Protein AF-A0A9D6E913-F1 (afdb_monomer_lite)

Radius of gyration: 15.88 Å; chains: 1; bounding box: 34×26×46 Å

Sequence (89 aa):
MAPGARVRPVLLLAISLAGLRDGHLGIWAALGQVWPEAAEQRCWNHRIVNVLAQVPKKVQAEARALLKQIPYAPTQAEAERRRDAFAKR

Foldseek 3Di:
DDDDPPQPQQPPPPPPQEDEDQPPPVVVVVSCVVRVPYHYDYDLVVVLVVVLVVDDPVCNVVSSVLSVVLRSDSDVVRSVVSVVVSVVD

Structure (mmCIF, N/CA/C/O backbone):
data_AF-A0A9D6E913-F1
#
_entry.id   AF-A0A9D6E913-F1
#
loop_
_atom_site.group_PDB
_atom_site.id
_atom_site.type_symbol
_atom_site.label_atom_id
_atom_site.label_alt_id
_atom_site.label_comp_id
_atom_site.label_asym_id
_atom_site.label_entity_id
_atom_site.label_seq_id
_atom_site.pdbx_PDB_ins_code
_atom_site.Cartn_x
_atom_site.Cartn_y
_atom_site.Cartn_z
_atom_site.occupancy
_atom_site.B_iso_or_equiv
_atom_site.auth_seq_id
_atom_site.auth_comp_id
_atom_site.auth_asym_id
_atom_site.auth_atom_id
_atom_site.pdbx_PDB_model_num
ATOM 1 N N . MET A 1 1 ? 17.427 -15.426 21.954 1.00 36.72 1 MET A N 1
ATOM 2 C CA . MET A 1 1 ? 17.804 -14.110 21.395 1.00 36.72 1 MET A CA 1
ATOM 3 C C . MET A 1 1 ? 18.560 -14.360 20.090 1.00 36.72 1 MET A C 1
ATOM 5 O O . MET A 1 1 ? 19.756 -14.602 20.135 1.00 36.72 1 MET A O 1
ATOM 9 N N . ALA A 1 2 ? 17.865 -14.458 18.951 1.00 37.66 2 ALA A N 1
ATOM 10 C CA . ALA A 1 2 ? 18.514 -14.729 17.662 1.00 37.66 2 ALA A CA 1
ATOM 11 C C . ALA A 1 2 ? 19.016 -13.411 17.035 1.00 37.66 2 ALA A C 1
ATOM 13 O O . ALA A 1 2 ? 18.286 -12.416 17.077 1.00 37.66 2 ALA A O 1
ATOM 14 N N . PRO A 1 3 ? 20.243 -13.371 16.489 1.00 45.19 3 PRO A N 1
ATOM 15 C CA . PRO A 1 3 ? 20.870 -12.145 16.023 1.00 45.19 3 PRO A CA 1
ATOM 16 C C . PRO A 1 3 ? 20.257 -11.682 14.696 1.00 45.19 3 PRO A C 1
ATOM 18 O O . PRO A 1 3 ? 20.168 -12.443 13.738 1.00 45.19 3 PRO A O 1
ATOM 21 N N . GLY A 1 4 ? 19.866 -10.407 14.646 1.00 46.84 4 GLY A N 1
ATOM 22 C CA . GLY A 1 4 ? 19.918 -9.576 13.442 1.00 46.84 4 GLY A CA 1
ATOM 23 C C . GLY A 1 4 ? 19.331 -10.164 12.159 1.00 46.84 4 GLY A C 1
ATOM 24 O O . GLY A 1 4 ? 20.022 -10.205 11.142 1.00 46.84 4 GLY A O 1
ATOM 25 N N . ALA A 1 5 ? 18.049 -10.540 12.158 1.00 42.22 5 ALA A N 1
ATOM 26 C CA . ALA A 1 5 ? 17.310 -10.700 10.910 1.00 42.22 5 ALA A CA 1
ATOM 27 C C . ALA A 1 5 ? 17.183 -9.318 10.253 1.00 42.22 5 ALA A C 1
ATOM 29 O O . ALA A 1 5 ? 16.259 -8.551 10.525 1.00 42.22 5 ALA A O 1
ATOM 30 N N . ARG A 1 6 ? 18.166 -8.969 9.418 1.00 49.69 6 ARG A N 1
ATOM 31 C CA . ARG A 1 6 ? 18.105 -7.821 8.519 1.00 49.69 6 ARG A CA 1
ATOM 32 C C . ARG A 1 6 ? 16.933 -8.099 7.581 1.00 49.69 6 ARG A C 1
ATOM 34 O O . ARG A 1 6 ? 17.087 -8.813 6.595 1.00 49.69 6 ARG A O 1
ATOM 41 N N . VAL A 1 7 ? 15.750 -7.603 7.943 1.00 46.28 7 VAL A N 1
ATOM 42 C CA . VAL A 1 7 ? 14.555 -7.613 7.100 1.00 46.28 7 VAL A CA 1
ATOM 43 C C . VAL A 1 7 ? 14.915 -6.871 5.822 1.00 46.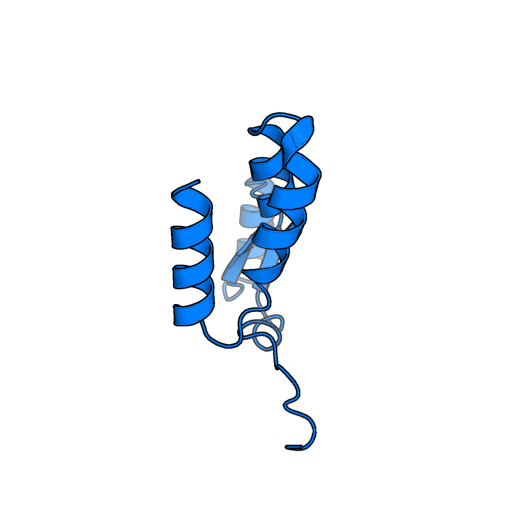28 7 VAL A C 1
ATOM 45 O O . VAL A 1 7 ? 14.878 -5.648 5.762 1.00 46.28 7 VAL A O 1
ATOM 48 N N . ARG A 1 8 ? 15.369 -7.603 4.803 1.00 42.91 8 ARG A N 1
ATOM 49 C CA . ARG A 1 8 ? 15.443 -7.069 3.449 1.00 42.91 8 ARG A CA 1
ATOM 50 C C . ARG A 1 8 ? 13.980 -6.892 3.060 1.00 42.91 8 ARG A C 1
ATOM 52 O O . ARG A 1 8 ? 13.275 -7.900 3.011 1.00 42.91 8 ARG A O 1
ATOM 59 N N . PRO A 1 9 ? 13.490 -5.657 2.865 1.00 43.88 9 PRO A N 1
ATOM 60 C CA . PRO A 1 9 ? 12.156 -5.475 2.325 1.00 43.88 9 PRO A CA 1
ATOM 61 C C . PRO A 1 9 ? 12.112 -6.294 1.041 1.00 43.88 9 PRO A C 1
ATOM 63 O O . PRO A 1 9 ? 13.044 -6.200 0.236 1.00 43.88 9 PRO A O 1
ATOM 66 N N . VAL A 1 10 ? 11.066 -7.100 0.866 1.00 45.62 10 VAL A N 1
ATOM 67 C CA . VAL A 1 10 ? 10.860 -7.993 -0.294 1.00 45.62 10 VAL A CA 1
ATOM 68 C C . VAL A 1 10 ? 11.069 -7.288 -1.632 1.00 45.62 10 VAL A C 1
ATOM 70 O O . VAL A 1 10 ? 11.315 -7.933 -2.642 1.00 45.62 10 VAL A O 1
ATOM 73 N N . LEU A 1 11 ? 11.030 -5.958 -1.635 1.00 45.06 11 LEU A N 1
ATOM 74 C CA . LEU A 1 11 ? 11.075 -5.131 -2.820 1.00 45.06 11 LEU A CA 1
ATOM 75 C C . LEU A 1 11 ? 12.129 -4.011 -2.785 1.00 45.06 11 LEU A C 1
ATOM 77 O O . LEU A 1 11 ? 11.985 -3.039 -3.514 1.00 45.06 11 LEU A O 1
ATOM 81 N N . LEU A 1 12 ? 13.189 -4.095 -1.969 1.00 38.94 12 LEU A N 1
ATOM 82 C CA . LEU A 1 12 ? 14.278 -3.099 -2.057 1.00 38.94 12 LEU A CA 1
ATOM 83 C C . LEU A 1 12 ? 15.316 -3.425 -3.153 1.00 38.94 12 LEU A C 1
ATOM 85 O O . LEU A 1 12 ? 16.182 -2.606 -3.434 1.00 38.94 12 LEU A O 1
ATOM 89 N N . LEU A 1 13 ? 15.238 -4.607 -3.775 1.00 36.88 13 LEU A N 1
ATOM 90 C CA . LEU A 1 13 ? 16.221 -5.099 -4.756 1.00 36.88 13 LEU A CA 1
ATOM 91 C C . LEU A 1 13 ? 15.823 -4.914 -6.231 1.00 36.88 13 LEU A C 1
ATOM 93 O O . LEU A 1 13 ? 16.626 -5.225 -7.101 1.00 36.88 13 LEU A O 1
ATOM 97 N N . ALA A 1 14 ? 14.636 -4.379 -6.529 1.00 41.50 14 ALA A N 1
ATOM 98 C CA . ALA A 1 14 ? 14.136 -4.216 -7.902 1.00 41.50 14 ALA A CA 1
ATOM 99 C C . ALA A 1 14 ? 14.038 -2.743 -8.351 1.00 41.50 14 ALA A C 1
ATOM 101 O O . ALA A 1 14 ? 13.238 -2.402 -9.216 1.00 41.50 14 ALA A O 1
ATOM 102 N N . ILE A 1 15 ? 14.823 -1.845 -7.747 1.00 49.47 15 ILE A N 1
ATOM 103 C CA . ILE A 1 15 ? 14.817 -0.408 -8.088 1.00 49.47 15 ILE A CA 1
ATOM 104 C C . ILE A 1 15 ? 15.665 -0.119 -9.337 1.00 49.47 15 ILE A C 1
ATOM 106 O O . ILE A 1 15 ? 15.482 0.914 -9.969 1.00 49.47 15 ILE A O 1
ATOM 110 N N . SER A 1 16 ? 16.543 -1.036 -9.754 1.00 45.56 16 SER A N 1
ATOM 111 C CA . SER A 1 16 ? 17.519 -0.760 -10.816 1.00 45.56 16 SER A CA 1
ATOM 112 C C . SER A 1 16 ? 16.910 -0.442 -12.188 1.00 45.56 16 SER A C 1
ATOM 114 O O . SER A 1 16 ? 17.609 0.153 -12.997 1.00 45.56 16 SER A O 1
ATOM 116 N N . LEU A 1 17 ? 15.635 -0.779 -12.443 1.00 50.50 17 LEU A N 1
ATOM 117 C CA . LEU A 1 17 ? 14.927 -0.441 -13.691 1.00 50.50 17 LEU A CA 1
ATOM 118 C C . LEU A 1 17 ? 13.449 -0.041 -13.495 1.00 50.50 17 LEU A C 1
ATOM 120 O O . LEU A 1 17 ? 12.744 0.166 -14.471 1.00 50.50 17 LEU A O 1
ATOM 124 N N . ALA A 1 18 ? 12.928 0.072 -12.271 1.00 53.94 18 ALA A N 1
ATOM 125 C CA . ALA A 1 18 ? 11.513 0.395 -12.068 1.00 53.94 18 ALA A CA 1
ATOM 126 C C . ALA A 1 18 ? 11.284 1.903 -11.885 1.00 53.94 18 ALA A C 1
ATOM 128 O O . ALA A 1 18 ? 11.810 2.512 -10.951 1.00 53.94 18 ALA A O 1
ATOM 129 N N . GLY A 1 19 ? 10.443 2.509 -12.728 1.00 57.47 19 GLY A N 1
ATOM 130 C CA . GLY A 1 19 ? 9.985 3.883 -12.514 1.00 57.47 19 GLY A CA 1
ATOM 131 C C . GLY A 1 19 ? 9.001 3.946 -11.342 1.00 57.47 19 GLY A C 1
ATOM 132 O O . GLY A 1 19 ? 8.099 3.122 -11.268 1.00 57.47 19 GLY A O 1
ATOM 133 N N . LEU A 1 20 ? 9.141 4.913 -10.427 1.00 61.12 20 LEU A N 1
ATOM 134 C CA . LEU A 1 20 ? 8.228 5.125 -9.288 1.00 61.12 20 LEU A CA 1
ATOM 135 C C . LEU A 1 20 ? 7.343 6.350 -9.531 1.00 61.12 20 LEU A C 1
ATOM 137 O O . LEU A 1 20 ? 7.812 7.477 -9.366 1.00 61.12 20 LEU A O 1
ATOM 141 N N . ARG A 1 21 ? 6.069 6.170 -9.910 1.00 62.25 21 ARG A N 1
ATOM 142 C CA . ARG A 1 21 ? 5.155 7.301 -10.201 1.00 62.25 21 ARG A CA 1
ATOM 143 C C . ARG A 1 21 ? 3.725 7.040 -9.734 1.00 62.25 21 ARG A C 1
ATOM 145 O O . ARG A 1 21 ? 3.308 5.896 -9.597 1.00 62.25 21 ARG A O 1
ATOM 152 N N . ASP A 1 22 ? 2.954 8.101 -9.511 1.00 65.50 22 ASP A N 1
ATOM 153 C CA . ASP A 1 22 ? 1.567 8.016 -9.020 1.00 65.50 22 ASP A CA 1
ATOM 154 C C . ASP A 1 22 ? 0.521 7.893 -10.151 1.00 65.50 22 ASP A C 1
ATOM 156 O O . ASP A 1 22 ? -0.569 8.447 -10.084 1.00 65.50 22 ASP A O 1
ATOM 160 N N . GLY A 1 23 ? 0.858 7.194 -11.244 1.00 65.06 23 GLY A N 1
ATOM 161 C CA . GLY A 1 23 ? -0.098 6.915 -12.329 1.00 65.06 23 GLY A CA 1
ATOM 162 C C . GLY A 1 23 ? -0.269 8.013 -13.389 1.00 65.06 23 GLY A C 1
ATOM 163 O O . GLY A 1 23 ? -1.211 7.951 -14.173 1.00 65.06 23 GLY A O 1
ATOM 164 N N . HIS A 1 24 ? 0.618 9.010 -13.455 1.00 75.88 24 HIS A N 1
ATOM 165 C CA . HIS A 1 24 ? 0.534 10.057 -14.479 1.00 75.88 24 HIS A CA 1
ATOM 166 C C . HIS A 1 24 ? 0.894 9.517 -15.877 1.00 75.88 24 HIS A C 1
ATOM 168 O O . HIS A 1 24 ? 2.074 9.339 -16.193 1.00 75.88 24 HIS A O 1
ATOM 174 N N . LEU A 1 25 ? -0.130 9.294 -16.711 1.00 77.88 25 LEU A N 1
ATOM 175 C CA . LEU A 1 25 ? -0.042 8.657 -18.035 1.00 77.88 25 LEU A CA 1
ATOM 176 C C . LEU A 1 25 ? 1.031 9.260 -18.945 1.00 77.88 25 LEU A C 1
ATOM 178 O O . LEU A 1 25 ? 1.813 8.520 -19.535 1.00 77.88 25 LEU A O 1
ATOM 182 N N . GLY A 1 26 ? 1.117 10.593 -19.014 1.00 83.19 26 GLY A N 1
ATOM 183 C CA . GLY A 1 26 ? 2.092 11.273 -19.872 1.00 83.19 26 GLY A CA 1
ATOM 184 C C . GLY A 1 26 ? 3.538 10.939 -19.515 1.00 83.19 26 GLY A C 1
ATOM 185 O O . GLY A 1 26 ? 4.397 10.880 -20.389 1.00 83.19 26 GLY A O 1
ATOM 186 N N . ILE A 1 27 ? 3.810 10.641 -18.242 1.00 78.44 27 ILE A N 1
ATOM 187 C CA . ILE A 1 27 ? 5.170 10.317 -17.832 1.00 78.44 27 ILE A CA 1
ATOM 188 C C . ILE A 1 27 ? 5.445 8.821 -17.970 1.00 78.44 27 ILE A C 1
ATOM 190 O O . ILE A 1 27 ? 6.578 8.456 -18.250 1.00 78.44 27 ILE A O 1
ATOM 194 N N . TRP A 1 28 ? 4.436 7.954 -17.869 1.00 82.06 28 TRP A N 1
ATOM 195 C CA . TRP A 1 28 ? 4.602 6.554 -18.272 1.00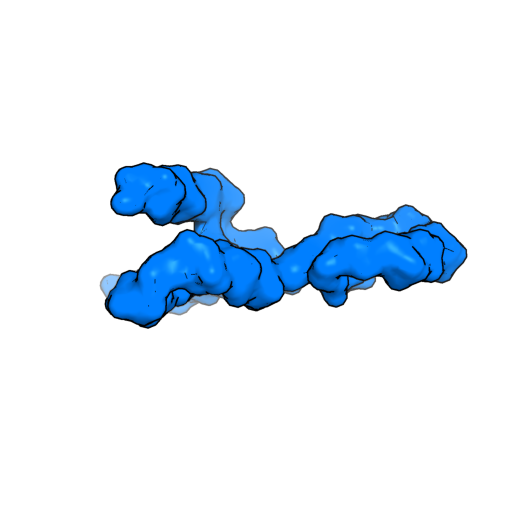 82.06 28 TRP A CA 1
ATOM 196 C C . TRP A 1 28 ? 4.883 6.418 -19.767 1.00 82.06 28 TRP A C 1
ATOM 198 O O . TRP A 1 28 ? 5.784 5.674 -20.142 1.00 82.06 28 TRP A O 1
ATOM 208 N N . ALA A 1 29 ? 4.192 7.198 -20.602 1.00 83.88 29 ALA A N 1
ATOM 209 C CA . ALA A 1 29 ? 4.461 7.254 -22.036 1.00 83.88 29 ALA A CA 1
ATOM 210 C C . ALA A 1 29 ? 5.900 7.712 -22.326 1.00 83.88 29 ALA A C 1
ATOM 212 O O . ALA A 1 29 ? 6.609 7.055 -23.083 1.00 83.88 29 ALA A O 1
ATOM 213 N N . ALA A 1 30 ? 6.362 8.784 -21.673 1.00 85.38 30 ALA A N 1
ATOM 214 C CA . ALA A 1 30 ? 7.737 9.260 -21.822 1.00 85.38 30 ALA A CA 1
ATOM 215 C C . ALA A 1 30 ? 8.775 8.249 -21.297 1.00 85.38 30 ALA A C 1
ATOM 217 O O . ALA A 1 30 ? 9.809 8.043 -21.925 1.00 85.38 30 ALA A O 1
ATOM 218 N N . LEU A 1 31 ? 8.502 7.583 -20.168 1.00 83.19 31 LEU A N 1
ATOM 219 C CA . LEU A 1 31 ? 9.412 6.585 -19.603 1.00 83.19 31 LEU A CA 1
ATOM 220 C C . LEU A 1 31 ? 9.560 5.378 -20.537 1.00 83.19 31 LEU A C 1
ATOM 222 O O . LEU A 1 31 ? 10.680 4.945 -20.770 1.00 83.19 31 LEU A O 1
ATOM 226 N N . GLY A 1 32 ? 8.457 4.894 -21.118 1.00 83.62 32 GLY A N 1
ATOM 227 C CA . GLY A 1 32 ? 8.472 3.786 -22.077 1.00 83.62 32 GLY A CA 1
ATOM 228 C C . GLY A 1 32 ? 9.174 4.115 -23.399 1.00 83.62 32 GLY A C 1
ATOM 229 O O . GLY A 1 32 ? 9.619 3.203 -24.087 1.00 83.62 32 GLY A O 1
ATOM 230 N N . GLN A 1 33 ? 9.313 5.400 -23.748 1.00 87.50 33 GLN A N 1
ATOM 231 C CA . GLN A 1 33 ? 10.107 5.834 -24.904 1.00 87.50 33 GLN A CA 1
ATOM 232 C C . GLN A 1 33 ? 11.615 5.828 -24.623 1.00 87.50 33 GLN A C 1
ATOM 234 O O . GLN A 1 33 ? 12.395 5.540 -25.525 1.00 87.50 33 GLN A O 1
ATOM 239 N N . VAL A 1 34 ? 12.030 6.172 -23.399 1.00 88.69 34 VAL A N 1
ATOM 240 C CA . VAL A 1 34 ? 13.455 6.309 -23.039 1.00 88.69 34 VAL A CA 1
ATOM 241 C C . VAL A 1 34 ? 14.031 5.010 -22.466 1.00 88.69 34 VAL A C 1
ATOM 243 O O . VAL A 1 34 ? 15.186 4.686 -22.726 1.00 88.69 34 VAL A O 1
ATOM 246 N N . TRP A 1 35 ? 13.227 4.255 -21.717 1.00 85.19 35 TRP A N 1
ATOM 247 C CA . TRP A 1 35 ? 13.589 2.978 -21.098 1.00 85.19 35 TRP A CA 1
ATOM 248 C C . TRP A 1 35 ? 12.458 1.953 -21.279 1.00 85.19 35 TRP A C 1
ATOM 250 O O . TRP A 1 35 ? 11.663 1.751 -20.359 1.00 85.19 35 TRP A O 1
ATOM 260 N N . PRO A 1 36 ? 12.362 1.298 -22.450 1.00 83.44 36 PRO A N 1
ATOM 261 C CA . PRO A 1 36 ? 11.323 0.303 -22.735 1.00 83.44 36 PRO A CA 1
ATOM 262 C C . PRO A 1 36 ? 11.310 -0.886 -21.763 1.00 83.44 36 PRO A C 1
ATOM 264 O O . PRO A 1 36 ? 10.268 -1.492 -21.526 1.00 83.44 36 PRO A O 1
ATOM 267 N N . GLU A 1 37 ? 12.460 -1.214 -21.175 1.00 82.19 37 GLU A N 1
ATOM 268 C CA . GLU A 1 37 ? 12.632 -2.302 -20.209 1.00 82.19 37 GLU A CA 1
ATOM 269 C C . GLU A 1 37 ? 12.212 -1.896 -18.788 1.00 82.19 37 GLU A C 1
ATOM 271 O O . GLU A 1 37 ? 12.190 -2.735 -17.882 1.00 82.19 37 GLU A O 1
ATOM 276 N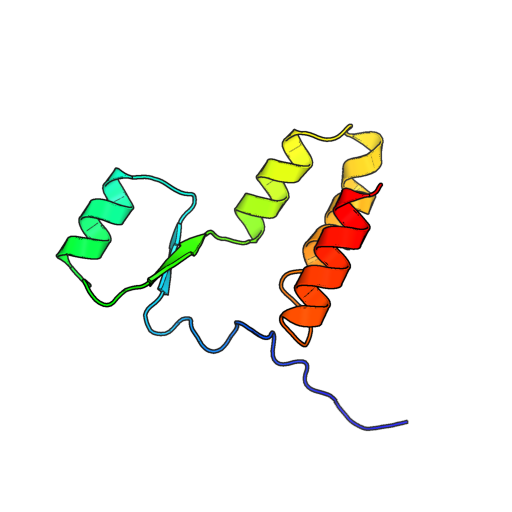 N . ALA A 1 38 ? 11.902 -0.613 -18.564 1.00 80.75 38 ALA A N 1
ATOM 277 C CA . ALA A 1 38 ? 11.530 -0.124 -17.251 1.00 80.75 38 ALA A CA 1
ATOM 278 C C . ALA A 1 38 ? 10.128 -0.592 -16.856 1.00 80.75 38 ALA A C 1
ATOM 280 O O . ALA A 1 38 ? 9.128 -0.279 -17.503 1.00 80.75 38 ALA A O 1
ATOM 281 N N . ALA A 1 39 ? 10.038 -1.305 -15.734 1.00 77.62 39 ALA A N 1
ATOM 282 C CA . ALA A 1 39 ? 8.757 -1.755 -15.208 1.00 77.62 39 ALA A CA 1
ATOM 283 C C . ALA A 1 39 ? 7.979 -0.601 -14.551 1.00 77.62 39 ALA A C 1
ATOM 285 O O . ALA A 1 39 ? 8.545 0.221 -13.819 1.00 77.62 39 ALA A O 1
ATOM 286 N N . GLU A 1 40 ? 6.657 -0.585 -14.749 1.00 76.38 40 GLU A N 1
ATOM 287 C CA . GLU A 1 40 ? 5.762 0.327 -14.036 1.00 76.38 40 GLU A CA 1
ATOM 288 C C . GLU A 1 40 ? 5.702 -0.054 -12.550 1.00 76.38 40 GLU A C 1
ATOM 290 O O . GLU A 1 40 ? 5.307 -1.167 -12.195 1.00 76.38 40 GLU A O 1
ATOM 295 N N . GLN A 1 41 ? 6.054 0.874 -11.658 1.00 78.00 41 GLN A N 1
ATOM 296 C CA . GLN A 1 41 ? 5.805 0.735 -10.225 1.00 78.00 41 GLN A CA 1
ATOM 297 C C . GLN A 1 41 ? 5.112 1.977 -9.666 1.00 78.00 41 GLN A C 1
ATOM 299 O O . GLN A 1 41 ? 5.511 3.126 -9.880 1.00 78.00 41 GLN A O 1
ATOM 304 N N . ARG A 1 42 ? 4.067 1.747 -8.868 1.00 77.19 42 ARG A N 1
ATOM 305 C CA . ARG A 1 42 ? 3.424 2.820 -8.107 1.00 77.19 42 ARG A CA 1
ATOM 306 C C . ARG A 1 42 ? 4.079 2.970 -6.750 1.00 77.19 42 ARG A C 1
ATOM 308 O O . ARG A 1 42 ? 4.336 1.994 -6.048 1.00 77.19 42 ARG A O 1
ATOM 315 N N . CYS A 1 43 ? 4.297 4.218 -6.355 1.00 84.50 43 CYS A N 1
ATOM 316 C CA . CYS A 1 43 ? 4.833 4.527 -5.039 1.00 84.50 43 CYS A CA 1
ATOM 317 C C . CYS A 1 43 ? 3.849 4.067 -3.949 1.00 84.50 43 CYS A C 1
ATOM 319 O O . CYS A 1 43 ? 2.711 4.537 -3.875 1.00 84.50 43 CYS A O 1
ATOM 321 N N . TRP A 1 44 ? 4.298 3.180 -3.060 1.00 88.06 44 TRP A N 1
ATOM 322 C CA . TRP A 1 44 ? 3.491 2.698 -1.936 1.00 88.06 44 TRP A CA 1
ATOM 323 C C . TRP A 1 44 ? 3.075 3.837 -1.002 1.00 88.06 44 TRP A C 1
ATOM 325 O O . TRP A 1 44 ? 1.969 3.791 -0.477 1.00 88.06 44 TRP A O 1
ATOM 335 N N . ASN A 1 45 ? 3.890 4.887 -0.834 1.00 89.19 45 ASN A N 1
ATOM 336 C CA . ASN A 1 45 ? 3.498 6.046 -0.026 1.00 89.19 45 ASN A CA 1
ATOM 337 C C . ASN A 1 45 ? 2.258 6.748 -0.600 1.00 89.19 45 ASN A C 1
ATOM 339 O O . ASN A 1 45 ? 1.305 6.980 0.139 1.00 89.19 45 ASN A O 1
ATOM 343 N N . HIS A 1 46 ? 2.229 7.008 -1.911 1.00 88.69 46 HIS A N 1
ATOM 344 C CA . HIS A 1 46 ? 1.047 7.577 -2.567 1.00 88.69 46 HIS A CA 1
ATOM 345 C C . HIS A 1 46 ? -0.159 6.642 -2.456 1.00 88.69 46 HIS A C 1
ATOM 347 O O . HIS A 1 46 ? -1.250 7.080 -2.105 1.00 88.69 46 HIS A O 1
ATOM 353 N N . ARG A 1 47 ? 0.042 5.327 -2.616 1.00 89.38 47 ARG A N 1
ATOM 354 C CA . ARG A 1 47 ? -1.033 4.344 -2.418 1.00 89.38 47 ARG A CA 1
ATOM 355 C C . ARG A 1 47 ? -1.629 4.403 -1.008 1.00 89.38 47 ARG A C 1
ATOM 357 O O . ARG A 1 47 ? -2.846 4.374 -0.865 1.00 89.38 47 ARG A O 1
ATOM 364 N N . ILE A 1 48 ? -0.790 4.519 0.022 1.00 93.81 48 ILE A N 1
ATOM 365 C CA . ILE A 1 48 ? -1.228 4.664 1.418 1.00 93.81 48 ILE A CA 1
ATOM 366 C C . ILE A 1 48 ? -1.998 5.973 1.603 1.00 93.81 48 ILE A C 1
ATOM 368 O O . ILE A 1 48 ? -3.064 5.962 2.210 1.00 93.81 48 ILE A O 1
ATOM 372 N N . VAL A 1 49 ? -1.493 7.090 1.073 1.00 94.00 49 VAL A N 1
ATOM 373 C CA . VAL A 1 49 ? -2.177 8.392 1.143 1.00 94.00 49 VAL A CA 1
ATOM 374 C C . VAL A 1 49 ? -3.554 8.327 0.474 1.00 94.00 49 VAL A C 1
ATOM 376 O O . VAL A 1 49 ? -4.531 8.767 1.076 1.00 94.00 49 VAL A O 1
ATOM 379 N N . ASN A 1 50 ? -3.652 7.697 -0.699 1.00 93.44 50 ASN A N 1
ATOM 380 C CA . ASN A 1 50 ? -4.907 7.540 -1.434 1.00 93.44 50 ASN A CA 1
ATOM 381 C C . ASN A 1 50 ? -5.929 6.697 -0.658 1.00 93.44 50 ASN A C 1
ATOM 383 O O . ASN A 1 50 ? -7.102 7.049 -0.626 1.00 93.44 50 ASN A O 1
ATOM 387 N N . VAL A 1 51 ? -5.501 5.626 0.022 1.00 94.12 51 VAL A N 1
ATOM 388 C CA . VAL A 1 51 ? -6.392 4.847 0.904 1.00 94.12 51 VAL A CA 1
ATOM 389 C C . VAL A 1 51 ? -6.829 5.675 2.115 1.00 94.12 51 VAL A C 1
ATOM 391 O O . VAL A 1 51 ? -8.005 5.678 2.466 1.00 94.12 51 VAL A O 1
ATOM 394 N N . LEU A 1 52 ? -5.909 6.412 2.747 1.00 96.12 52 LEU A N 1
ATOM 395 C CA . LEU A 1 52 ? -6.225 7.227 3.924 1.00 96.12 52 LEU A CA 1
ATOM 396 C C . LEU A 1 52 ? -7.209 8.362 3.622 1.00 96.12 52 LEU A C 1
ATOM 398 O O . LEU A 1 52 ? -7.983 8.733 4.501 1.00 96.12 52 LEU A O 1
ATOM 402 N N . ALA A 1 53 ? -7.210 8.881 2.393 1.00 96.44 53 ALA A N 1
ATOM 403 C CA . ALA A 1 53 ? -8.186 9.870 1.946 1.00 96.44 53 ALA A CA 1
ATOM 404 C C . ALA A 1 53 ? -9.631 9.334 1.958 1.00 96.44 53 ALA A C 1
ATOM 406 O O . ALA A 1 53 ? -10.559 10.126 2.087 1.00 96.44 53 ALA A O 1
ATOM 407 N N . GLN A 1 54 ? -9.813 8.010 1.883 1.00 95.50 54 GLN A N 1
ATOM 408 C CA . GLN A 1 54 ? -11.123 7.354 1.813 1.00 95.50 54 GLN A CA 1
ATOM 409 C C . GLN A 1 54 ? -11.647 6.843 3.161 1.00 95.50 54 GLN A C 1
ATOM 411 O O . GLN A 1 54 ? -12.740 6.284 3.215 1.00 95.50 54 GLN A O 1
ATOM 416 N N . VAL A 1 55 ? -10.900 7.017 4.258 1.00 93.25 55 VAL A N 1
ATOM 417 C CA . VAL A 1 55 ? -11.318 6.558 5.595 1.00 93.25 55 VAL A CA 1
ATOM 418 C C . VAL A 1 55 ? -11.522 7.732 6.562 1.00 93.25 55 VAL A C 1
ATOM 420 O O . VAL A 1 55 ? -10.861 8.772 6.424 1.00 93.25 55 VAL A O 1
ATOM 423 N N . PRO A 1 56 ? -12.395 7.596 7.583 1.00 96.50 56 PRO A N 1
ATOM 424 C CA . PRO A 1 56 ? -12.638 8.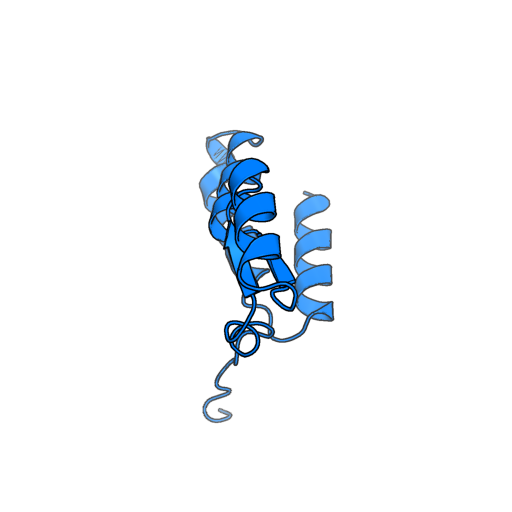659 8.556 1.00 96.50 56 PRO A CA 1
ATOM 425 C C . PRO A 1 56 ? -11.355 9.139 9.246 1.00 96.50 56 PRO A C 1
ATOM 427 O O . PRO A 1 56 ? -10.541 8.334 9.697 1.00 96.50 56 PRO A O 1
ATOM 430 N N . LYS A 1 57 ? -11.201 10.460 9.428 1.00 96.00 57 LYS A N 1
ATOM 431 C CA . LYS A 1 57 ? -10.007 11.067 10.061 1.00 96.00 57 LYS A CA 1
ATOM 432 C C . LYS A 1 57 ? -9.628 10.425 11.401 1.00 96.00 57 LYS A C 1
ATOM 434 O O . LYS A 1 57 ? -8.446 10.254 11.677 1.00 96.00 57 LYS A O 1
ATOM 439 N N . LYS A 1 58 ? -10.625 10.025 12.201 1.00 97.38 58 LYS A N 1
ATOM 440 C CA . LYS A 1 58 ? -10.433 9.390 13.517 1.00 97.38 58 LYS A CA 1
ATOM 441 C C . LYS A 1 58 ? -9.641 8.077 13.448 1.00 97.38 58 LYS A C 1
ATOM 443 O O . LYS A 1 58 ? -8.903 7.787 14.379 1.00 97.38 58 LYS A O 1
ATOM 448 N N . VAL A 1 59 ? -9.758 7.317 12.356 1.00 96.06 59 VAL A N 1
ATOM 449 C CA . VAL A 1 59 ? -9.088 6.012 12.195 1.00 96.06 59 VAL A CA 1
ATOM 450 C C . VAL A 1 59 ? -7.814 6.089 11.351 1.00 96.06 59 VAL A C 1
ATOM 452 O O . VAL A 1 59 ? -7.078 5.111 11.250 1.00 96.06 59 VAL A O 1
ATOM 455 N N . GLN A 1 60 ? -7.498 7.248 10.760 1.00 96.94 60 GLN A N 1
ATOM 456 C CA . GLN A 1 60 ? -6.361 7.381 9.842 1.00 96.94 60 GLN A CA 1
ATOM 457 C C . GLN A 1 60 ? -5.008 7.080 10.497 1.00 96.94 60 GLN A C 1
ATOM 459 O O . GLN A 1 60 ? -4.119 6.560 9.826 1.00 96.94 60 GLN A O 1
ATOM 464 N N . ALA A 1 61 ? -4.825 7.387 11.786 1.00 97.25 61 ALA A N 1
ATOM 465 C CA . ALA A 1 61 ? -3.572 7.101 12.488 1.00 97.25 61 ALA A CA 1
ATOM 466 C C . ALA A 1 61 ? -3.317 5.588 12.607 1.00 97.25 61 ALA A C 1
ATOM 468 O O . ALA 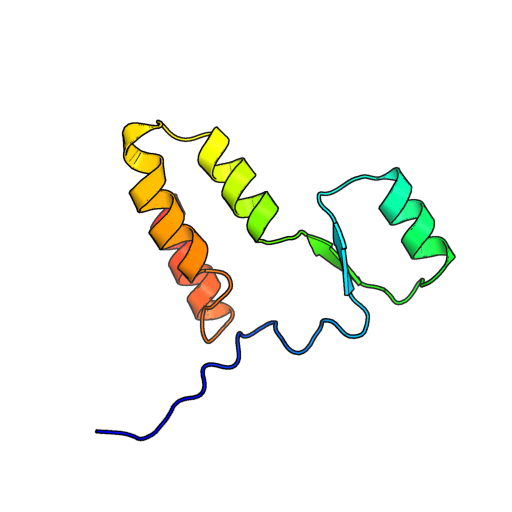A 1 61 ? -2.238 5.112 12.242 1.00 97.25 61 ALA A O 1
ATOM 469 N N . GLU A 1 62 ? -4.330 4.832 13.041 1.00 96.56 62 GLU A N 1
ATOM 470 C CA . GLU A 1 62 ? -4.281 3.369 13.118 1.00 96.56 62 GLU A CA 1
ATOM 471 C C . GLU A 1 62 ? -4.131 2.758 11.721 1.00 96.56 62 GLU A C 1
ATOM 473 O O . GLU A 1 62 ? -3.221 1.962 11.477 1.00 96.56 62 GLU A O 1
ATOM 478 N N . ALA A 1 63 ? -4.959 3.198 10.769 1.00 96.69 63 ALA A N 1
ATOM 479 C CA . ALA A 1 63 ? -4.914 2.706 9.402 1.00 96.69 63 ALA A CA 1
ATOM 480 C C . ALA A 1 63 ? -3.537 2.931 8.763 1.00 96.69 63 ALA A C 1
ATOM 482 O O . ALA A 1 63 ? -2.982 2.028 8.141 1.00 96.69 63 ALA A O 1
ATOM 483 N N . ARG A 1 64 ? -2.921 4.100 8.980 1.00 96.50 64 ARG A N 1
ATOM 484 C CA . ARG A 1 64 ? -1.566 4.401 8.500 1.00 96.50 64 ARG A CA 1
ATOM 485 C C . ARG A 1 64 ? -0.531 3.462 9.111 1.00 96.50 64 ARG A C 1
ATOM 487 O O . ARG A 1 64 ? 0.396 3.055 8.411 1.00 96.50 64 ARG A O 1
ATOM 494 N N . ALA A 1 65 ? -0.640 3.144 10.400 1.00 96.38 65 ALA A N 1
ATOM 495 C CA . ALA A 1 65 ? 0.290 2.237 11.063 1.00 96.38 65 ALA A CA 1
ATOM 496 C C . ALA A 1 65 ? 0.230 0.826 10.458 1.00 96.38 65 ALA A C 1
ATOM 498 O O . ALA A 1 65 ? 1.282 0.251 10.185 1.00 96.38 65 ALA A O 1
ATOM 499 N N . LEU A 1 66 ? -0.973 0.316 10.182 1.00 96.44 66 LEU A N 1
ATOM 500 C CA . LEU A 1 66 ? -1.187 -0.990 9.549 1.00 96.44 66 LEU A CA 1
ATOM 501 C C . LEU A 1 66 ? -0.731 -1.001 8.086 1.00 96.44 66 LEU A C 1
ATOM 503 O O . LEU A 1 66 ? 0.052 -1.857 7.677 1.00 96.44 66 LEU A O 1
ATOM 507 N N . LEU A 1 67 ? -1.150 -0.004 7.305 1.00 95.94 67 LEU A N 1
ATOM 508 C CA . LEU A 1 67 ? -0.823 0.105 5.884 1.00 95.94 67 LEU A CA 1
ATOM 509 C C . LEU A 1 67 ? 0.687 0.204 5.635 1.00 95.94 67 LEU A C 1
ATOM 511 O O . LEU A 1 67 ? 1.193 -0.401 4.690 1.00 95.94 67 LEU A O 1
ATOM 515 N N . LYS A 1 68 ? 1.431 0.909 6.500 1.00 95.69 68 LYS A N 1
ATOM 516 C CA . LYS A 1 68 ? 2.898 0.978 6.409 1.00 95.69 68 LYS A CA 1
ATOM 517 C C . LYS A 1 68 ? 3.563 -0.387 6.578 1.00 95.69 68 LYS A C 1
ATOM 519 O O . LYS A 1 68 ? 4.640 -0.576 6.037 1.00 95.69 68 LYS A O 1
ATOM 524 N N . GLN A 1 69 ? 2.960 -1.346 7.278 1.00 95.06 69 GLN A N 1
ATOM 525 C CA . GLN A 1 69 ? 3.568 -2.665 7.492 1.00 95.06 69 GLN A CA 1
ATOM 526 C C . GLN A 1 69 ? 3.496 -3.578 6.261 1.00 95.06 69 GLN A C 1
ATOM 528 O O . GLN A 1 69 ? 4.239 -4.556 6.199 1.00 95.06 69 GLN A O 1
ATOM 533 N N . ILE A 1 70 ? 2.619 -3.282 5.297 1.00 94.81 70 ILE A N 1
ATOM 534 C CA . ILE A 1 70 ? 2.422 -4.085 4.082 1.00 94.81 70 ILE A CA 1
ATOM 535 C C . ILE A 1 70 ? 3.667 -4.063 3.174 1.00 94.81 70 ILE A C 1
ATOM 537 O O . ILE A 1 70 ? 4.217 -5.134 2.924 1.00 94.81 70 ILE A O 1
ATOM 541 N N . PRO A 1 71 ? 4.174 -2.901 2.702 1.00 91.50 71 PRO A N 1
ATOM 542 C CA . PRO A 1 71 ? 5.326 -2.866 1.793 1.00 91.50 71 PRO A CA 1
ATOM 543 C C . PRO A 1 71 ? 6.638 -3.343 2.437 1.00 91.50 71 PRO A C 1
ATOM 545 O O . PRO A 1 71 ? 7.553 -3.748 1.726 1.00 91.50 71 PRO A O 1
ATOM 548 N N . TYR A 1 72 ? 6.736 -3.318 3.771 1.00 91.31 72 TYR A N 1
ATOM 549 C CA . TYR A 1 72 ? 7.903 -3.809 4.518 1.00 91.31 72 TYR A CA 1
ATOM 550 C C . TYR A 1 72 ? 7.747 -5.255 5.014 1.00 91.31 72 TYR A C 1
ATOM 552 O O . TYR A 1 72 ? 8.533 -5.706 5.848 1.00 91.31 72 TYR A O 1
ATOM 560 N N . ALA A 1 73 ? 6.738 -5.992 4.546 1.00 93.56 73 ALA A N 1
ATOM 561 C CA . ALA A 1 73 ? 6.601 -7.403 4.878 1.00 93.56 73 ALA A CA 1
ATOM 562 C C . ALA A 1 73 ? 7.811 -8.223 4.367 1.00 93.56 73 ALA A C 1
ATOM 564 O O . ALA A 1 73 ? 8.375 -7.899 3.320 1.00 93.56 73 ALA A O 1
ATOM 565 N N . PRO A 1 74 ? 8.212 -9.288 5.088 1.00 91.25 74 PRO A N 1
ATOM 566 C CA . PRO A 1 74 ? 9.363 -10.128 4.744 1.00 91.25 74 PRO A CA 1
ATOM 567 C C . PRO A 1 74 ? 9.122 -11.075 3.562 1.00 91.25 74 PRO A C 1
ATOM 569 O O . PRO A 1 74 ? 10.088 -11.586 3.004 1.00 91.25 74 PRO A O 1
ATOM 572 N N . THR A 1 75 ? 7.865 -11.319 3.172 1.00 94.88 75 THR A N 1
ATOM 573 C CA . THR A 1 75 ? 7.504 -12.062 1.951 1.00 94.88 75 THR A CA 1
ATOM 574 C C . THR A 1 75 ? 6.295 -11.423 1.266 1.00 94.88 75 THR A C 1
ATOM 576 O O . THR A 1 75 ? 5.504 -10.736 1.916 1.00 94.88 75 THR A O 1
ATOM 579 N N . GLN A 1 76 ? 6.119 -11.673 -0.036 1.00 91.88 76 GLN A N 1
ATOM 580 C CA . GLN A 1 76 ? 4.910 -11.260 -0.758 1.00 91.88 76 GLN A CA 1
ATOM 581 C C . GLN A 1 76 ? 3.650 -11.868 -0.123 1.00 91.88 76 GLN A C 1
ATOM 583 O O . GLN A 1 76 ? 2.688 -11.148 0.121 1.00 91.88 76 GLN A O 1
ATOM 588 N N . ALA A 1 77 ? 3.691 -13.153 0.242 1.00 96.44 77 ALA A N 1
ATOM 589 C CA . ALA A 1 77 ? 2.581 -13.817 0.922 1.00 96.44 77 ALA A CA 1
ATOM 590 C C . ALA A 1 77 ? 2.219 -13.133 2.255 1.00 96.44 77 ALA A C 1
ATOM 592 O O . ALA A 1 77 ? 1.048 -13.015 2.602 1.00 96.44 77 ALA A O 1
ATOM 593 N N . GLU A 1 78 ? 3.209 -12.646 3.010 1.00 95.31 78 GLU A N 1
ATOM 594 C CA . GLU A 1 78 ? 2.960 -11.879 4.234 1.00 95.31 78 GLU A CA 1
ATOM 595 C C . GLU A 1 78 ? 2.395 -10.481 3.940 1.00 95.31 78 GLU A C 1
ATOM 597 O O . GLU A 1 78 ? 1.511 -10.018 4.660 1.00 95.31 78 GLU A O 1
ATOM 602 N N . ALA A 1 79 ? 2.840 -9.822 2.865 1.00 95.12 79 ALA A N 1
ATOM 603 C CA . ALA A 1 79 ? 2.254 -8.558 2.417 1.00 95.12 79 ALA A CA 1
ATOM 604 C C . ALA A 1 79 ? 0.770 -8.728 2.046 1.00 95.12 79 ALA A C 1
ATOM 606 O O . ALA A 1 79 ? -0.069 -7.927 2.460 1.00 95.12 79 ALA A O 1
ATOM 607 N N . GLU A 1 80 ? 0.440 -9.788 1.307 1.00 95.81 80 GLU A N 1
ATOM 608 C CA . GLU A 1 80 ? -0.926 -10.128 0.894 1.00 95.81 80 GLU A CA 1
ATOM 609 C C . GLU A 1 80 ? -1.808 -10.461 2.099 1.00 95.81 80 GLU A C 1
ATOM 611 O O . GLU A 1 80 ? -2.886 -9.885 2.234 1.00 95.81 80 GLU A O 1
ATOM 616 N N . ARG A 1 81 ? -1.317 -11.270 3.049 1.00 97.50 81 ARG A N 1
ATOM 617 C CA . ARG A 1 81 ? -2.030 -11.530 4.311 1.00 97.50 81 ARG A CA 1
ATOM 618 C C . ARG A 1 81 ? -2.345 -10.245 5.076 1.00 97.50 81 ARG A C 1
ATOM 620 O O . ARG A 1 81 ? -3.474 -10.070 5.531 1.00 97.50 81 ARG A O 1
ATOM 627 N N . ARG A 1 82 ? -1.375 -9.332 5.212 1.00 96.88 82 ARG A N 1
ATOM 628 C CA . ARG A 1 82 ? -1.573 -8.039 5.899 1.00 96.88 82 ARG A CA 1
ATOM 629 C C . ARG A 1 82 ? -2.564 -7.143 5.163 1.00 96.88 82 ARG A C 1
ATOM 631 O O . ARG A 1 82 ? -3.391 -6.505 5.811 1.00 96.88 82 ARG A O 1
ATOM 638 N N . ARG A 1 83 ? -2.505 -7.107 3.828 1.00 95.31 83 ARG A N 1
ATOM 639 C CA . ARG A 1 83 ? -3.477 -6.396 2.984 1.00 95.31 83 ARG A CA 1
ATOM 640 C C . ARG A 1 83 ? -4.888 -6.928 3.223 1.00 95.31 83 ARG A C 1
ATOM 642 O O . ARG A 1 83 ? -5.793 -6.138 3.471 1.00 95.31 83 ARG A O 1
ATOM 649 N N . ASP A 1 84 ? -5.064 -8.243 3.183 1.00 97.00 84 ASP A N 1
ATOM 650 C CA . ASP A 1 84 ? -6.379 -8.871 3.317 1.00 97.00 84 ASP A CA 1
ATOM 651 C C . ASP A 1 84 ? -6.933 -8.723 4.739 1.00 97.00 84 ASP A C 1
ATOM 653 O O . ASP A 1 84 ? -8.132 -8.535 4.919 1.00 97.00 84 ASP A O 1
ATOM 657 N N . ALA A 1 85 ? -6.067 -8.745 5.756 1.00 95.94 85 ALA A N 1
ATOM 658 C CA . ALA A 1 85 ? -6.450 -8.437 7.131 1.00 95.94 85 ALA A CA 1
ATOM 659 C C . ALA A 1 85 ? -6.875 -6.970 7.303 1.00 95.94 85 ALA A C 1
ATOM 661 O O . ALA A 1 85 ? -7.829 -6.698 8.026 1.00 95.94 85 ALA A O 1
ATOM 662 N 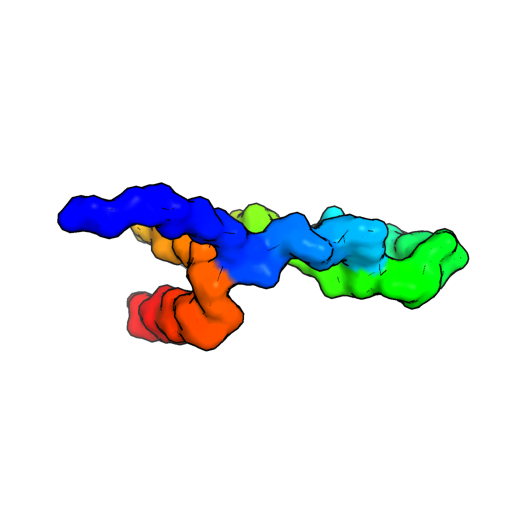N . PHE A 1 86 ? -6.196 -6.027 6.638 1.00 94.50 86 PHE A N 1
ATOM 663 C CA . PHE A 1 86 ? -6.580 -4.614 6.647 1.00 94.50 86 PHE A CA 1
ATOM 664 C C . PHE A 1 86 ? -7.927 -4.382 5.949 1.00 94.50 86 PHE A C 1
ATOM 666 O O . PHE A 1 86 ? -8.764 -3.668 6.484 1.00 94.50 86 PHE A O 1
ATOM 673 N N . ALA A 1 87 ? -8.159 -5.017 4.795 1.00 92.81 87 ALA A N 1
ATOM 674 C CA . ALA A 1 87 ? -9.379 -4.848 4.000 1.00 92.81 87 ALA A CA 1
ATOM 675 C C . ALA A 1 87 ? -10.661 -5.394 4.663 1.00 92.81 87 ALA A C 1
ATOM 677 O O . ALA A 1 87 ? -11.756 -5.074 4.215 1.00 92.81 87 ALA A O 1
ATOM 678 N N . LYS A 1 88 ? -10.533 -6.231 5.700 1.00 91.69 88 LYS A N 1
ATOM 679 C CA . LYS A 1 88 ? -11.657 -6.817 6.452 1.00 91.69 88 LYS A CA 1
ATOM 680 C C . LYS A 1 88 ? -12.099 -5.987 7.669 1.00 91.69 88 LYS A C 1
ATOM 682 O O . LYS A 1 88 ? -12.999 -6.431 8.378 1.00 91.69 88 LYS A O 1
ATOM 687 N N . ARG A 1 89 ? -11.434 -4.865 7.954 1.00 81.62 89 ARG A N 1
ATOM 688 C CA . ARG A 1 89 ? -11.756 -3.956 9.070 1.00 81.62 89 ARG A CA 1
ATOM 689 C C . ARG A 1 89 ? -12.768 -2.910 8.625 1.00 81.62 89 ARG A C 1
ATOM 691 O O . ARG A 1 89 ? -13.608 -2.550 9.474 1.00 81.62 89 ARG A O 1
#

Secondary structure (DSSP, 8-state):
---------TTSS--SSEEE-SS-HHHHHHHHHH-TTPEEE--HHHHHHHHHTTS-GGGHHHHHHHHHHTTT-SSHHHHHHHHHHHHT-

pLDDT: mean 79.57, std 19.82, range [36.72, 97.5]